Protein AF-A0A9X2MIV0-F1 (afdb_monomer_lite)

Sequence (163 aa):
MSTKLIVLGSFMAIIAFIFQIIPVLFSEAFIFVTVLSGIPIYISARKKPIIGLLTYIVAGILVVLLSVHEGFFFFFTNGIVGLSLGISNFYIEKSIVNGIIGGIILTISLSIMTFVFGINIFGKEFSFQVLVQLIILTIFSLFYCLIYNKFSNFVFNKINEKM

Organism: NCBI:txid1347392

Structure (mmCIF, N/CA/C/O backbone):
data_AF-A0A9X2MIV0-F1
#
_entry.id   AF-A0A9X2MIV0-F1
#
loop_
_atom_site.group_PDB
_atom_site.id
_atom_site.type_symbol
_atom_site.label_atom_id
_atom_site.label_alt_id
_atom_site.label_comp_id
_atom_site.label_asym_id
_atom_site.label_entity_id
_atom_site.label_seq_id
_atom_site.pdbx_PDB_ins_code
_atom_site.Cartn_x
_atom_site.Cartn_y
_atom_site.Cartn_z
_atom_site.occupancy
_atom_site.B_iso_or_equiv
_atom_site.auth_seq_id
_atom_site.auth_comp_id
_atom_site.auth_asym_id
_atom_site.auth_atom_id
_atom_site.pdbx_PDB_model_num
ATOM 1 N N . MET A 1 1 ? -10.830 -14.726 17.205 1.00 68.88 1 MET A N 1
ATOM 2 C CA . MET A 1 1 ? -11.036 -13.739 16.115 1.00 68.88 1 MET A CA 1
ATOM 3 C C . MET A 1 1 ? -12.542 -13.595 15.917 1.00 68.88 1 MET A C 1
ATOM 5 O O . MET A 1 1 ? -13.209 -14.616 15.951 1.00 68.88 1 MET A O 1
ATOM 9 N N . SER A 1 2 ? -13.100 -12.385 15.810 1.00 86.69 2 SER A N 1
ATOM 10 C CA . SER A 1 2 ? -14.561 -12.220 15.667 1.00 86.69 2 SER A CA 1
ATOM 11 C C . SER A 1 2 ? -15.007 -12.520 14.235 1.00 86.69 2 SER A C 1
ATOM 13 O O . SER A 1 2 ? -14.395 -12.007 13.298 1.00 86.69 2 SER A O 1
ATOM 15 N N . THR A 1 3 ? -16.094 -13.278 14.059 1.00 90.56 3 THR A N 1
ATOM 16 C CA . THR A 1 3 ? -16.691 -13.585 12.746 1.00 90.56 3 THR A CA 1
ATOM 17 C C . THR A 1 3 ? -16.962 -12.319 11.935 1.00 90.56 3 THR A C 1
ATOM 19 O O . THR A 1 3 ? -16.698 -12.284 10.738 1.00 90.56 3 THR A O 1
ATOM 22 N N . LYS A 1 4 ? -17.381 -11.228 12.595 1.00 91.44 4 LYS A N 1
ATOM 23 C CA . LYS A 1 4 ? -17.616 -9.928 11.945 1.00 91.44 4 LYS A CA 1
ATOM 24 C C . LYS A 1 4 ? -16.356 -9.363 11.279 1.00 91.44 4 LYS A C 1
ATOM 26 O O . LYS A 1 4 ? -16.441 -8.796 10.197 1.00 91.44 4 LYS A O 1
ATOM 31 N N . LEU A 1 5 ? -15.189 -9.523 11.911 1.00 90.62 5 LEU A N 1
ATOM 32 C CA . LEU A 1 5 ? -13.917 -9.040 11.363 1.00 90.62 5 LEU A CA 1
ATOM 33 C C . LEU A 1 5 ? -13.440 -9.894 10.188 1.00 90.62 5 LEU A C 1
ATOM 35 O O . LEU A 1 5 ? -12.874 -9.348 9.248 1.00 90.62 5 LEU A O 1
ATOM 39 N N . ILE A 1 6 ? -13.688 -11.206 10.232 1.00 92.75 6 ILE A N 1
ATOM 40 C CA . ILE A 1 6 ? -13.370 -12.113 9.122 1.00 92.75 6 ILE A CA 1
ATOM 41 C C . ILE A 1 6 ? -14.224 -11.753 7.905 1.00 92.75 6 ILE A C 1
ATOM 43 O O . ILE A 1 6 ? -13.676 -11.513 6.837 1.00 92.75 6 ILE A O 1
ATOM 47 N N . VAL A 1 7 ? -15.542 -11.619 8.088 1.00 94.75 7 VAL A N 1
ATOM 48 C CA . VAL A 1 7 ? -16.470 -11.227 7.014 1.00 94.75 7 VAL A CA 1
ATOM 49 C C . VAL A 1 7 ? -16.081 -9.874 6.416 1.00 94.75 7 VAL A C 1
ATOM 51 O O . VAL A 1 7 ? -16.020 -9.739 5.196 1.00 94.75 7 VAL A O 1
ATOM 54 N N . LEU A 1 8 ? -15.752 -8.889 7.260 1.00 93.44 8 LEU A N 1
ATOM 55 C CA . LEU A 1 8 ? -15.264 -7.591 6.795 1.00 93.44 8 LEU A CA 1
ATOM 56 C C . LEU A 1 8 ? -13.975 -7.734 5.976 1.00 93.44 8 LEU A C 1
ATOM 58 O O . LEU A 1 8 ? -13.879 -7.165 4.894 1.00 93.44 8 LEU A O 1
ATOM 62 N N . GLY A 1 9 ? -13.000 -8.496 6.477 1.00 95.56 9 GLY A N 1
ATOM 63 C CA . GLY A 1 9 ? -11.730 -8.729 5.795 1.00 95.56 9 GLY A CA 1
ATOM 64 C C . GLY A 1 9 ? -11.910 -9.397 4.432 1.00 95.56 9 GLY A C 1
ATOM 65 O O . GLY A 1 9 ? -11.293 -8.960 3.464 1.00 95.56 9 GLY A O 1
ATOM 66 N N . SER A 1 10 ? -12.784 -10.400 4.330 1.00 96.19 10 SER A N 1
ATOM 67 C CA . SER A 1 10 ? -13.124 -11.061 3.064 1.00 96.19 10 SER A CA 1
ATOM 68 C C . SER A 1 10 ? -13.806 -10.107 2.083 1.00 96.19 10 SER A C 1
ATOM 70 O O . SER A 1 10 ? -13.433 -10.056 0.915 1.00 96.19 10 SER A O 1
ATOM 72 N N . PHE A 1 11 ? -14.764 -9.307 2.556 1.00 97.31 11 PHE A N 1
ATOM 73 C CA . PHE A 1 11 ? -15.445 -8.320 1.720 1.00 97.31 11 PHE A CA 1
ATOM 74 C C . PHE A 1 11 ? -14.471 -7.262 1.181 1.00 97.31 11 PHE A C 1
ATOM 76 O O . PHE A 1 11 ? -14.468 -6.961 -0.011 1.00 97.31 11 PHE A O 1
ATOM 83 N N . MET A 1 12 ? -13.576 -6.758 2.035 1.00 97.94 12 MET A N 1
ATOM 84 C CA . MET A 1 12 ? -12.538 -5.807 1.632 1.00 97.94 12 MET A CA 1
ATOM 85 C C . MET A 1 12 ? -11.534 -6.422 0.649 1.00 97.94 12 MET A C 1
ATOM 87 O O . MET A 1 12 ? -11.070 -5.722 -0.248 1.00 97.94 12 MET A O 1
ATOM 91 N N . ALA A 1 13 ? -11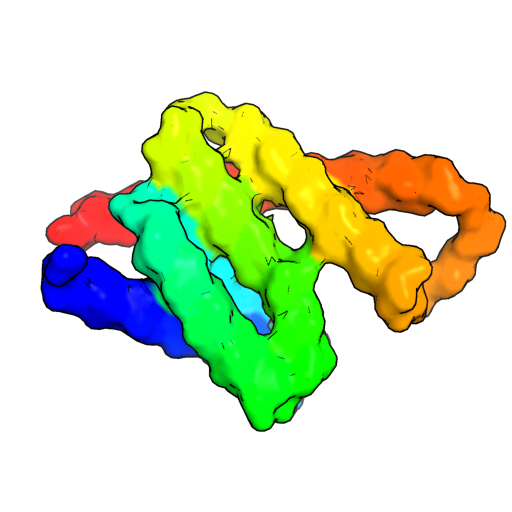.230 -7.719 0.767 1.00 98.38 13 ALA A N 1
ATOM 92 C CA . ALA A 1 13 ? -10.342 -8.408 -0.168 1.00 98.38 13 ALA A CA 1
ATOM 93 C C . ALA A 1 13 ? -10.955 -8.467 -1.573 1.00 98.38 13 ALA A C 1
ATOM 95 O O . ALA A 1 13 ? -10.265 -8.197 -2.551 1.00 98.38 13 ALA A O 1
ATOM 96 N N . ILE A 1 14 ? -12.261 -8.743 -1.665 1.00 98.25 14 ILE A N 1
ATOM 97 C CA . ILE A 1 14 ? -12.997 -8.749 -2.936 1.00 98.25 14 ILE A CA 1
ATOM 98 C C . ILE A 1 14 ? -13.006 -7.351 -3.565 1.00 98.25 14 ILE A C 1
ATOM 100 O O . ILE A 1 14 ? -12.739 -7.222 -4.755 1.00 98.25 14 ILE A O 1
ATOM 104 N N . ILE A 1 15 ? -13.252 -6.294 -2.782 1.00 98.19 15 ILE A N 1
ATOM 105 C CA . ILE A 1 15 ? -13.222 -4.916 -3.303 1.00 98.19 15 ILE A CA 1
ATOM 106 C C . ILE A 1 15 ? -11.819 -4.552 -3.810 1.00 98.19 15 ILE A C 1
ATOM 108 O O . ILE A 1 15 ? -11.692 -3.987 -4.895 1.00 98.19 15 ILE A O 1
ATOM 112 N N . ALA A 1 16 ? -10.767 -4.883 -3.051 1.00 98.44 16 ALA A N 1
ATOM 113 C CA . ALA A 1 16 ? -9.386 -4.633 -3.467 1.00 98.44 16 ALA A CA 1
ATOM 114 C C . ALA A 1 16 ? -9.055 -5.356 -4.780 1.00 98.44 16 ALA A C 1
ATOM 116 O O . ALA A 1 16 ? -8.516 -4.743 -5.698 1.00 98.44 16 ALA A O 1
ATOM 117 N N . PHE A 1 17 ? -9.441 -6.629 -4.880 1.00 98.50 17 PHE A N 1
ATOM 118 C CA . PHE A 1 17 ? -9.294 -7.436 -6.087 1.00 98.50 17 PHE A CA 1
ATOM 119 C C . PHE A 1 17 ? -10.004 -6.809 -7.295 1.00 98.50 17 PHE A C 1
ATOM 121 O O . PHE A 1 17 ? -9.384 -6.655 -8.345 1.00 98.50 17 PHE A O 1
ATOM 128 N N . ILE A 1 18 ? -11.264 -6.380 -7.137 1.00 97.94 18 ILE A N 1
ATOM 129 C CA . ILE A 1 18 ? -12.025 -5.729 -8.214 1.00 97.94 18 ILE A CA 1
ATOM 130 C C . ILE A 1 18 ? -11.300 -4.469 -8.691 1.00 97.94 18 ILE A C 1
ATOM 132 O O . ILE A 1 18 ? -11.087 -4.318 -9.889 1.00 97.94 18 ILE A O 1
ATOM 136 N N . PHE A 1 19 ? -10.881 -3.581 -7.782 1.00 97.94 19 PHE A N 1
ATOM 137 C CA . PHE A 1 19 ? -10.180 -2.359 -8.187 1.00 97.94 19 PHE A CA 1
ATOM 138 C C . PHE A 1 19 ? -8.861 -2.633 -8.902 1.00 97.94 19 PHE A C 1
ATOM 140 O O . PHE A 1 19 ? -8.530 -1.925 -9.851 1.00 97.94 19 PHE A O 1
ATOM 147 N N . GLN A 1 20 ? -8.120 -3.651 -8.466 1.00 98.06 20 GLN A N 1
ATOM 148 C CA . GLN A 1 20 ? -6.839 -3.981 -9.074 1.00 98.06 20 GLN A CA 1
ATOM 149 C C . GLN A 1 20 ? -6.995 -4.612 -10.465 1.00 98.06 20 GLN A C 1
ATOM 151 O O . GLN A 1 20 ? -6.151 -4.379 -11.318 1.00 98.06 20 GLN A O 1
ATOM 156 N N . ILE A 1 21 ? -8.060 -5.380 -10.725 1.00 97.25 21 ILE A N 1
ATOM 157 C CA . ILE A 1 21 ? -8.214 -6.102 -11.998 1.00 97.25 21 ILE A CA 1
ATOM 158 C C . ILE A 1 21 ? -8.947 -5.307 -13.091 1.00 97.25 21 ILE A C 1
ATOM 160 O O . ILE A 1 21 ? -9.010 -5.742 -14.239 1.00 97.25 21 ILE A O 1
ATOM 164 N N . ILE A 1 22 ? -9.487 -4.128 -12.772 1.00 96.06 22 ILE A N 1
ATOM 165 C CA . ILE A 1 22 ? -10.178 -3.263 -13.744 1.00 96.06 22 ILE A CA 1
ATOM 166 C C . ILE A 1 22 ? -9.373 -3.020 -15.038 1.00 96.06 22 ILE A C 1
ATOM 168 O O . ILE A 1 22 ? -9.979 -3.126 -16.108 1.00 96.06 22 ILE A O 1
ATOM 172 N N . PRO A 1 23 ? -8.052 -2.750 -15.009 1.00 94.31 23 PRO A N 1
ATOM 173 C CA . PRO A 1 23 ? -7.295 -2.534 -16.241 1.00 94.31 23 PRO A CA 1
ATOM 174 C C . PRO A 1 23 ? -7.287 -3.756 -17.162 1.00 94.31 23 PRO A C 1
ATOM 176 O O . PRO A 1 23 ? -7.405 -3.613 -18.375 1.00 94.31 23 PRO A O 1
ATOM 179 N N . VAL A 1 24 ? -7.246 -4.956 -16.576 1.00 93.94 24 VAL A N 1
ATOM 180 C CA . VAL A 1 24 ? -7.260 -6.233 -17.305 1.00 93.94 24 VAL A CA 1
ATOM 181 C C . VAL A 1 24 ? -8.631 -6.506 -17.923 1.00 93.94 24 VAL A C 1
ATOM 183 O O . VAL A 1 24 ? -8.711 -7.033 -19.029 1.00 93.94 24 VAL A O 1
ATOM 186 N N . LEU A 1 25 ? -9.715 -6.158 -17.224 1.00 92.75 25 LEU A N 1
ATOM 187 C CA . LEU A 1 25 ? -11.080 -6.421 -17.694 1.00 92.75 25 LEU A CA 1
ATOM 188 C C . LEU A 1 25 ? -11.569 -5.421 -18.746 1.00 92.75 25 LEU A C 1
ATOM 190 O O . LEU A 1 25 ? -12.374 -5.789 -19.599 1.00 92.75 25 LEU A O 1
ATOM 194 N N . PHE A 1 26 ? -11.130 -4.164 -18.666 1.00 92.38 26 PHE A N 1
ATOM 195 C CA . PHE A 1 26 ? -11.631 -3.092 -19.526 1.00 92.38 26 PHE A CA 1
ATOM 196 C C . PHE A 1 26 ? -10.554 -2.554 -20.467 1.00 92.38 26 PHE A C 1
ATOM 198 O O . PHE A 1 26 ? -10.704 -2.638 -21.684 1.00 92.38 26 PHE A O 1
ATOM 205 N N . SER A 1 27 ? -9.503 -1.942 -19.916 1.00 90.75 27 SER A N 1
ATOM 206 C CA . SER A 1 27 ? -8.384 -1.364 -20.668 1.00 90.75 27 SER A CA 1
ATOM 207 C C . SER A 1 27 ? -7.327 -0.808 -19.713 1.00 90.75 27 SER A C 1
ATOM 209 O O . SER A 1 27 ? -7.670 -0.248 -18.669 1.00 90.75 27 SER A O 1
ATOM 211 N N . GLU A 1 28 ? -6.064 -0.809 -20.144 1.00 87.81 28 GLU A N 1
ATOM 212 C CA . GLU A 1 28 ? -4.952 -0.084 -19.507 1.00 87.81 28 GLU A CA 1
ATOM 213 C C . GLU A 1 28 ? -5.234 1.412 -19.292 1.00 87.81 28 GLU A C 1
ATOM 215 O O . GLU A 1 28 ? -4.667 2.041 -18.398 1.00 87.81 28 GLU A O 1
ATOM 220 N N . ALA A 1 29 ? -6.177 1.994 -20.045 1.00 88.69 29 ALA A N 1
ATOM 221 C CA . ALA A 1 29 ? -6.657 3.352 -19.799 1.00 88.69 29 ALA A CA 1
ATOM 222 C C . ALA A 1 29 ? -7.160 3.557 -18.356 1.00 88.69 29 ALA A C 1
ATOM 224 O O . ALA A 1 29 ? -7.132 4.681 -17.867 1.00 88.69 29 ALA A O 1
ATOM 225 N N . PHE A 1 30 ? -7.578 2.493 -17.660 1.00 90.38 30 PHE A N 1
ATOM 226 C CA . PHE A 1 30 ? -8.075 2.531 -16.284 1.00 90.38 30 PHE A CA 1
ATOM 227 C C . PHE A 1 30 ? -7.019 2.183 -15.221 1.00 90.38 30 PHE A C 1
ATOM 229 O O . PHE A 1 30 ? -7.379 1.944 -14.067 1.00 90.38 30 PHE A O 1
ATOM 236 N N . ILE A 1 31 ? -5.721 2.189 -15.551 1.00 90.62 31 ILE A N 1
ATOM 237 C CA . ILE A 1 31 ? -4.646 1.824 -14.607 1.00 90.62 31 ILE A CA 1
ATOM 238 C C . ILE A 1 31 ? -4.660 2.647 -13.312 1.00 90.62 31 ILE A C 1
ATOM 240 O O . ILE A 1 31 ? -4.366 2.130 -12.235 1.00 90.62 31 ILE A O 1
ATOM 244 N N . PHE A 1 32 ? -5.097 3.908 -13.370 1.00 91.50 32 PHE A N 1
ATOM 245 C CA . PHE A 1 32 ? -5.220 4.775 -12.194 1.00 91.50 32 PHE A CA 1
ATOM 246 C C . PHE A 1 32 ? -6.239 4.265 -11.162 1.00 91.50 32 PHE A C 1
ATOM 248 O O . PHE A 1 32 ? -6.153 4.623 -9.988 1.00 91.50 32 PHE A O 1
ATOM 255 N N . VAL A 1 33 ? -7.192 3.417 -11.563 1.00 94.62 33 VAL A N 1
ATOM 256 C CA . VAL A 1 33 ? -8.188 2.832 -10.654 1.00 94.62 33 VAL A CA 1
ATOM 257 C C . VAL A 1 33 ? -7.544 1.828 -9.697 1.00 94.62 33 VAL A C 1
ATOM 259 O O . VAL A 1 33 ? -8.000 1.688 -8.561 1.00 94.62 33 VAL A O 1
ATOM 262 N N . THR A 1 34 ? -6.435 1.199 -10.096 1.00 95.94 34 THR A N 1
ATOM 263 C CA . THR A 1 34 ? -5.710 0.232 -9.256 1.00 95.94 34 THR A CA 1
ATOM 264 C C . THR A 1 34 ? -5.217 0.845 -7.949 1.00 95.94 34 THR A C 1
ATOM 266 O O . THR A 1 34 ? -5.173 0.155 -6.932 1.00 95.94 34 THR A O 1
ATOM 269 N N . VAL A 1 35 ? -4.953 2.155 -7.929 1.00 96.31 35 VAL A N 1
ATOM 270 C CA . VAL A 1 35 ? -4.579 2.911 -6.725 1.00 96.31 35 VAL A CA 1
ATOM 271 C C . VAL A 1 35 ? -5.639 2.773 -5.625 1.00 96.31 35 VAL A C 1
ATOM 273 O O . VAL A 1 35 ? -5.305 2.707 -4.444 1.00 96.31 35 VAL A O 1
ATOM 276 N N . LEU A 1 36 ? -6.920 2.649 -5.989 1.00 97.44 36 LEU A N 1
ATOM 277 C CA . LEU A 1 36 ? -8.015 2.474 -5.029 1.00 97.44 36 LEU A CA 1
ATOM 278 C C . LEU A 1 36 ? -7.998 1.104 -4.338 1.00 97.44 36 LEU A C 1
ATOM 280 O O . LEU A 1 36 ? -8.578 0.967 -3.258 1.00 97.44 36 LEU A O 1
ATOM 284 N N . SER A 1 37 ? -7.311 0.101 -4.898 1.00 97.88 37 SER A N 1
ATOM 285 C CA . SER A 1 37 ? -7.208 -1.239 -4.303 1.00 97.88 37 SER A CA 1
ATOM 286 C C . SER A 1 37 ? -6.487 -1.243 -2.952 1.00 97.88 37 SER A C 1
ATOM 288 O O . SER A 1 37 ? -6.747 -2.111 -2.118 1.00 97.88 37 SER A O 1
ATOM 290 N N . GLY A 1 38 ? -5.638 -0.245 -2.680 1.00 98.06 38 GLY A N 1
ATOM 291 C CA . GLY A 1 38 ? -4.973 -0.100 -1.388 1.00 98.06 38 GLY A CA 1
ATOM 292 C C . GLY A 1 38 ? -5.916 0.347 -0.263 1.00 98.06 38 GLY A C 1
ATOM 293 O O . GLY A 1 38 ? -5.625 0.100 0.907 1.00 98.06 38 GLY A O 1
ATOM 294 N N . ILE A 1 39 ? -7.051 0.989 -0.572 1.00 98.06 39 ILE A N 1
ATOM 295 C CA . ILE A 1 39 ? -7.971 1.545 0.439 1.00 98.06 39 ILE A CA 1
ATOM 296 C C . ILE A 1 39 ? -8.680 0.437 1.240 1.00 98.06 39 ILE A C 1
ATOM 298 O O . ILE A 1 39 ? -8.647 0.497 2.472 1.00 98.06 39 ILE A O 1
ATOM 302 N N . PRO A 1 40 ? -9.281 -0.602 0.623 1.00 97.94 40 PRO A N 1
ATOM 303 C CA . PRO A 1 40 ? -9.856 -1.719 1.378 1.00 97.94 40 PRO A CA 1
ATOM 304 C C . PRO A 1 40 ? -8.830 -2.442 2.266 1.00 97.94 40 PRO A C 1
ATOM 306 O O . PRO A 1 40 ? -9.149 -2.838 3.394 1.00 97.94 40 PRO A O 1
ATOM 309 N N . ILE A 1 41 ? -7.582 -2.566 1.793 1.00 98.50 41 ILE A N 1
ATOM 310 C CA . ILE A 1 41 ? -6.479 -3.143 2.576 1.00 98.50 4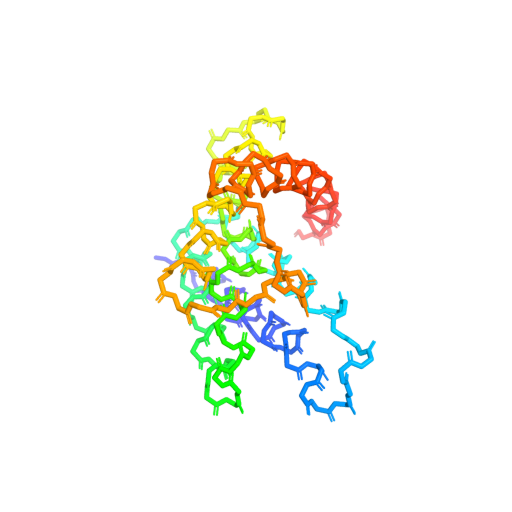1 ILE A CA 1
ATOM 311 C C . ILE A 1 41 ? -6.163 -2.255 3.780 1.00 98.50 41 ILE A C 1
ATOM 313 O O . ILE A 1 41 ? -6.114 -2.746 4.910 1.00 98.50 41 ILE A O 1
ATOM 317 N N . TYR A 1 42 ? -6.034 -0.945 3.557 1.00 98.44 42 TYR A N 1
ATOM 318 C CA . TYR A 1 42 ? -5.817 0.051 4.603 1.00 98.44 42 TYR A CA 1
ATOM 319 C C . TYR A 1 42 ? -6.899 -0.003 5.684 1.00 98.44 42 TYR A C 1
ATOM 321 O O . TYR A 1 42 ? -6.577 -0.067 6.870 1.00 98.44 42 TYR A O 1
ATOM 329 N N . ILE A 1 43 ? -8.179 -0.027 5.292 1.00 97.38 43 ILE A N 1
ATOM 330 C CA . ILE A 1 43 ? -9.311 -0.079 6.229 1.00 97.38 43 ILE A CA 1
ATOM 331 C C . ILE A 1 43 ? -9.220 -1.334 7.102 1.00 97.38 43 ILE A C 1
ATOM 333 O O . ILE A 1 43 ? -9.343 -1.255 8.326 1.00 97.38 43 ILE A O 1
ATOM 337 N N . SER A 1 44 ? -8.973 -2.487 6.481 1.00 97.38 44 SER A N 1
ATOM 338 C CA . SER A 1 44 ? -8.880 -3.775 7.175 1.00 97.38 44 SER A CA 1
ATOM 339 C C . SER A 1 44 ? -7.702 -3.809 8.149 1.00 97.38 44 SER A C 1
ATOM 341 O O . SER A 1 44 ? -7.867 -4.167 9.318 1.00 97.38 44 SER A O 1
ATOM 343 N N . ALA A 1 45 ? -6.529 -3.362 7.695 1.00 97.75 45 ALA A N 1
ATOM 344 C CA . ALA A 1 45 ? -5.308 -3.288 8.490 1.00 97.75 45 ALA A CA 1
ATOM 345 C C . ALA A 1 45 ? -5.435 -2.322 9.669 1.00 97.75 45 ALA A C 1
ATOM 347 O O . ALA A 1 45 ? -5.023 -2.657 10.781 1.00 97.75 45 ALA A O 1
ATOM 348 N N . ARG A 1 46 ? -6.079 -1.171 9.454 1.00 96.25 46 ARG A N 1
ATOM 349 C CA . ARG A 1 46 ? -6.307 -0.174 10.500 1.00 96.25 46 ARG A CA 1
ATOM 350 C C . ARG A 1 46 ? -7.346 -0.605 11.530 1.00 96.25 46 ARG A C 1
ATOM 352 O O . ARG A 1 46 ? -7.272 -0.158 12.666 1.00 96.25 46 ARG A O 1
ATOM 359 N N . LYS A 1 47 ? -8.307 -1.473 11.190 1.00 94.62 47 LYS A N 1
ATOM 360 C CA . LYS A 1 47 ? -9.199 -2.065 12.208 1.00 94.62 47 LYS A CA 1
ATOM 361 C C . LYS A 1 47 ? -8.495 -3.155 13.011 1.00 94.62 47 LYS A C 1
ATOM 363 O O . LYS A 1 47 ? -8.650 -3.228 14.230 1.00 94.62 47 LYS A O 1
ATOM 368 N N . LYS A 1 48 ? -7.747 -4.031 12.337 1.00 96.06 48 LYS A N 1
ATOM 369 C CA . LYS A 1 48 ? -6.930 -5.054 12.990 1.00 96.06 48 LYS A CA 1
ATOM 370 C C . LYS A 1 48 ? -5.790 -5.490 12.055 1.00 96.06 48 LYS A C 1
ATOM 372 O O . LYS A 1 48 ? -6.081 -6.105 11.029 1.00 96.06 48 LYS A O 1
ATOM 377 N N . PRO A 1 49 ? -4.510 -5.313 12.436 1.00 96.75 49 PRO A N 1
ATOM 378 C CA . PRO A 1 49 ? -3.368 -5.618 11.568 1.00 96.75 49 PRO A CA 1
ATOM 379 C C . PRO A 1 49 ? -3.375 -7.030 10.975 1.00 96.75 49 PRO A C 1
ATOM 381 O O . PRO A 1 49 ? -3.170 -7.194 9.777 1.00 96.75 49 PRO A O 1
ATOM 384 N N . ILE A 1 50 ? -3.694 -8.048 11.785 1.00 96.81 50 ILE A N 1
ATOM 385 C CA . ILE A 1 50 ? -3.748 -9.438 11.307 1.00 96.81 50 ILE A CA 1
ATOM 386 C C . ILE A 1 50 ? -4.848 -9.660 10.257 1.00 96.81 50 ILE A C 1
ATOM 388 O O . ILE A 1 50 ? -4.651 -10.431 9.327 1.00 96.81 50 ILE A O 1
ATOM 392 N N . ILE A 1 51 ? -5.987 -8.963 10.366 1.00 97.00 51 ILE A N 1
ATOM 393 C CA . ILE A 1 51 ? -7.051 -9.035 9.354 1.00 97.00 51 ILE A CA 1
ATOM 394 C C . ILE A 1 51 ? -6.576 -8.354 8.076 1.00 97.00 51 ILE A C 1
ATOM 396 O O . ILE A 1 51 ? -6.708 -8.938 7.013 1.00 97.00 51 ILE A O 1
ATOM 400 N N . GLY A 1 52 ? -5.965 -7.171 8.177 1.00 97.62 52 GLY A N 1
ATOM 401 C CA . GLY A 1 52 ? -5.402 -6.483 7.015 1.00 97.62 52 GLY A CA 1
ATOM 402 C C . GLY A 1 52 ? -4.358 -7.298 6.262 1.00 97.62 52 GLY A C 1
ATOM 403 O O . GLY A 1 52 ? -4.400 -7.337 5.037 1.00 97.62 52 GLY A O 1
ATOM 404 N N . LEU A 1 53 ? -3.470 -7.992 6.981 1.00 98.31 53 LEU A N 1
ATOM 405 C CA . LEU A 1 53 ? -2.484 -8.886 6.371 1.00 98.31 53 LEU A CA 1
ATOM 406 C C . LEU A 1 53 ? -3.162 -10.028 5.601 1.00 98.31 53 LEU A C 1
ATOM 408 O O . LEU A 1 53 ? -2.789 -10.306 4.465 1.00 98.31 53 LEU A O 1
ATOM 412 N N . LEU A 1 54 ? -4.181 -10.662 6.188 1.00 98.00 54 LEU A N 1
ATOM 413 C CA . LEU A 1 54 ? -4.939 -11.717 5.512 1.00 98.00 54 LEU A CA 1
ATOM 414 C C . LEU A 1 54 ? -5.717 -11.181 4.304 1.00 98.00 54 LEU A C 1
ATOM 416 O O . LEU A 1 54 ? -5.689 -11.804 3.248 1.00 98.00 54 LEU A O 1
ATOM 420 N N . THR A 1 55 ? -6.363 -10.018 4.427 1.00 98.31 55 THR A N 1
ATOM 421 C CA . THR A 1 55 ? -7.048 -9.335 3.320 1.00 98.31 55 THR A CA 1
ATOM 422 C C . THR A 1 55 ? -6.082 -9.062 2.170 1.00 98.31 55 THR A C 1
ATOM 424 O O . THR A 1 55 ? -6.412 -9.340 1.022 1.00 98.31 55 THR A O 1
ATOM 427 N N . TYR A 1 56 ? -4.884 -8.562 2.477 1.00 98.56 56 TYR A N 1
ATOM 428 C CA . TYR A 1 56 ? -3.829 -8.304 1.502 1.00 98.56 56 TYR A CA 1
ATOM 429 C C . TYR A 1 56 ? -3.384 -9.580 0.780 1.00 98.56 56 TYR A C 1
ATOM 431 O O . TYR A 1 56 ? -3.366 -9.607 -0.447 1.00 98.56 56 TYR A O 1
ATOM 439 N N . ILE A 1 57 ? -3.092 -10.653 1.521 1.00 98.50 57 ILE A N 1
ATOM 440 C CA . ILE A 1 57 ? -2.664 -11.928 0.929 1.00 98.50 57 ILE A CA 1
ATOM 441 C C . ILE A 1 57 ? -3.768 -12.514 0.044 1.00 98.50 57 ILE A C 1
ATOM 443 O O . ILE A 1 57 ? -3.502 -12.885 -1.095 1.00 98.50 57 ILE A O 1
ATOM 447 N N . VAL A 1 58 ? -5.009 -12.572 0.536 1.00 98.31 58 VAL A N 1
ATOM 448 C CA . VAL A 1 58 ? -6.129 -13.154 -0.218 1.00 98.31 58 VAL A CA 1
ATOM 449 C C . VAL A 1 58 ? -6.422 -12.340 -1.475 1.00 98.31 58 VAL A C 1
ATOM 451 O O . VAL A 1 58 ? -6.528 -12.925 -2.549 1.00 98.31 58 VAL A O 1
ATOM 454 N N . ALA A 1 59 ? -6.508 -11.009 -1.373 1.00 98.56 59 ALA A N 1
ATOM 455 C CA . ALA A 1 59 ? -6.712 -10.154 -2.539 1.00 98.56 59 ALA A CA 1
ATOM 456 C C . ALA A 1 59 ? -5.587 -10.344 -3.563 1.00 98.56 59 ALA A C 1
ATOM 458 O O . ALA A 1 59 ? -5.865 -10.570 -4.735 1.00 98.56 59 ALA A O 1
ATOM 459 N N . GLY A 1 60 ? -4.327 -10.339 -3.121 1.00 98.25 60 GLY A N 1
ATOM 460 C CA . GLY A 1 60 ? -3.182 -10.517 -4.009 1.00 98.25 60 GLY A CA 1
ATOM 461 C C . GLY A 1 60 ? -3.166 -11.879 -4.705 1.00 98.25 60 GLY A C 1
ATOM 462 O O . GLY A 1 60 ? -2.914 -11.937 -5.905 1.00 98.25 60 GLY A O 1
ATOM 463 N N . ILE A 1 61 ? -3.514 -12.965 -4.003 1.00 98.31 61 ILE A N 1
ATOM 464 C CA . ILE A 1 61 ? -3.660 -14.295 -4.620 1.00 98.31 61 ILE A CA 1
ATOM 465 C C . ILE A 1 61 ? -4.754 -14.270 -5.692 1.00 98.31 61 ILE A C 1
ATOM 467 O O . ILE A 1 61 ? -4.522 -14.748 -6.799 1.00 98.31 61 ILE A O 1
ATOM 471 N N . LEU A 1 62 ? -5.920 -13.685 -5.398 1.00 98.19 62 LEU A N 1
ATOM 472 C CA . LEU A 1 62 ? -7.005 -13.569 -6.377 1.00 98.19 62 LEU A CA 1
ATOM 473 C C . LEU A 1 62 ? -6.570 -12.777 -7.617 1.00 98.19 62 LEU A C 1
ATOM 475 O O . LEU A 1 62 ? -6.875 -13.188 -8.734 1.00 98.19 62 LEU A O 1
ATOM 479 N N . VAL A 1 63 ? -5.828 -11.679 -7.432 1.00 98.31 63 VAL A N 1
ATOM 480 C CA . VAL A 1 63 ? -5.296 -10.886 -8.549 1.00 98.31 63 VAL A CA 1
ATOM 481 C C . VAL A 1 63 ? -4.311 -11.718 -9.374 1.00 98.31 63 VAL A C 1
ATOM 483 O O . VAL A 1 63 ? -4.478 -11.787 -10.587 1.00 98.31 63 VAL A O 1
ATOM 486 N N . VAL A 1 64 ? -3.347 -12.402 -8.743 1.00 97.81 64 VAL A N 1
ATOM 487 C CA . VAL A 1 64 ? -2.353 -13.248 -9.439 1.00 97.81 64 VAL A CA 1
ATOM 488 C C . VAL A 1 64 ? -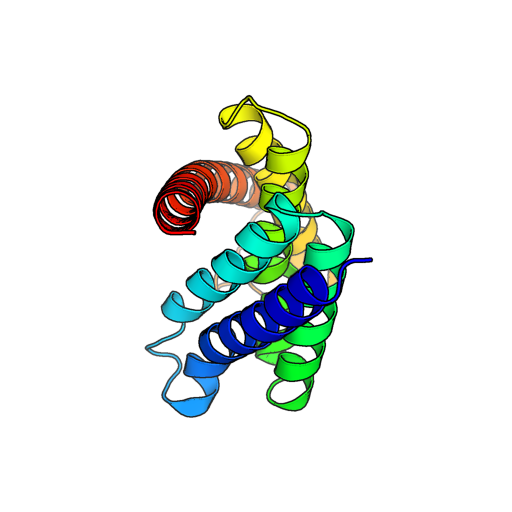3.014 -14.344 -10.274 1.00 97.81 64 VAL A C 1
ATOM 490 O O . VAL A 1 64 ? -2.539 -14.632 -11.371 1.00 97.81 64 VAL A O 1
ATOM 493 N N . LEU A 1 65 ? -4.107 -14.940 -9.784 1.00 97.12 65 LEU A N 1
ATOM 494 C CA . LEU A 1 65 ? -4.842 -15.974 -10.519 1.00 97.12 65 LEU A CA 1
ATOM 495 C C . LEU A 1 65 ? -5.444 -15.463 -11.837 1.00 97.12 65 LEU A C 1
ATOM 497 O O . LEU A 1 65 ? -5.610 -16.257 -12.759 1.00 97.12 65 LEU A O 1
ATOM 501 N N . LEU A 1 66 ? -5.766 -14.169 -11.936 1.00 96.12 66 LEU A N 1
ATOM 502 C CA . LEU A 1 66 ? -6.271 -13.563 -13.173 1.00 96.12 66 LEU A CA 1
ATOM 503 C C . LEU A 1 66 ? -5.178 -12.893 -14.006 1.00 96.12 66 LEU A C 1
ATOM 505 O O . LEU A 1 66 ? -5.192 -12.987 -15.230 1.00 96.12 66 LEU A O 1
ATOM 509 N N . SER A 1 67 ? -4.246 -12.199 -13.361 1.00 95.69 67 SER A N 1
ATOM 510 C CA . SER A 1 67 ? -3.127 -11.532 -14.014 1.00 95.69 67 SER A CA 1
ATOM 511 C C . SER A 1 67 ? -1.933 -11.491 -13.075 1.00 95.69 67 SER A C 1
ATOM 513 O O . SER A 1 67 ? -1.920 -10.784 -12.065 1.00 95.69 67 SER A O 1
ATOM 515 N N . VAL A 1 68 ? -0.886 -12.229 -13.445 1.00 95.00 68 VAL A N 1
ATOM 516 C CA . VAL A 1 68 ? 0.390 -12.221 -12.723 1.00 95.00 68 VAL A CA 1
ATOM 517 C C . VAL A 1 68 ? 0.972 -10.806 -12.693 1.00 95.00 68 VAL A C 1
ATOM 519 O O . VAL A 1 68 ? 1.442 -10.374 -11.645 1.00 95.00 68 VAL A O 1
ATOM 522 N N . HIS A 1 69 ? 0.874 -10.067 -13.805 1.00 92.75 69 HIS A N 1
ATOM 523 C CA . HIS A 1 69 ? 1.334 -8.681 -13.914 1.00 92.75 69 HIS A CA 1
ATOM 524 C C . HIS A 1 69 ? 0.689 -7.786 -12.848 1.00 92.75 69 HIS A C 1
ATOM 526 O O . HIS A 1 69 ? 1.391 -7.206 -12.020 1.00 92.75 69 HIS A O 1
ATOM 532 N N . GLU A 1 70 ? -0.644 -7.752 -12.794 1.00 95.12 70 GLU A N 1
ATOM 533 C CA . GLU A 1 70 ? -1.358 -6.954 -11.791 1.00 95.12 70 GLU A CA 1
ATOM 534 C C . GLU A 1 70 ? -1.107 -7.448 -10.368 1.00 95.12 70 GLU A C 1
ATOM 536 O O . GLU A 1 70 ? -1.084 -6.655 -9.428 1.00 95.12 70 GLU A O 1
ATOM 541 N N . GLY A 1 71 ? -0.871 -8.748 -10.196 1.00 96.62 71 GLY A N 1
ATOM 542 C CA . GLY A 1 71 ? -0.499 -9.328 -8.913 1.00 96.62 71 GLY A CA 1
ATOM 543 C C . GLY A 1 71 ? 0.826 -8.770 -8.394 1.00 96.62 71 GLY A C 1
ATOM 544 O O . GLY A 1 71 ? 0.906 -8.369 -7.232 1.00 96.62 71 GLY A O 1
ATOM 545 N N . PHE A 1 72 ? 1.846 -8.671 -9.255 1.00 94.62 72 PHE A N 1
ATOM 546 C CA . PHE A 1 72 ? 3.117 -8.026 -8.911 1.00 94.62 72 PHE A CA 1
ATOM 547 C C . PHE A 1 72 ? 2.906 -6.564 -8.513 1.00 94.62 72 PHE A C 1
ATOM 549 O O . PHE A 1 72 ? 3.344 -6.153 -7.437 1.00 94.62 72 PHE A O 1
ATOM 556 N N . PHE A 1 73 ? 2.186 -5.788 -9.325 1.00 95.00 73 PHE A N 1
ATOM 557 C CA . PHE A 1 73 ? 1.903 -4.394 -8.983 1.00 95.00 73 PHE A CA 1
ATOM 558 C C . PHE A 1 73 ? 1.135 -4.279 -7.664 1.00 95.00 73 PHE A C 1
ATOM 560 O O . PHE A 1 73 ? 1.482 -3.448 -6.827 1.00 95.00 73 PHE A O 1
ATOM 567 N N . PHE A 1 74 ? 0.166 -5.147 -7.396 1.00 97.88 74 PHE A N 1
ATOM 568 C CA . PHE A 1 74 ? -0.552 -5.148 -6.127 1.00 97.88 74 PHE A CA 1
ATOM 569 C C . PHE A 1 74 ? 0.358 -5.439 -4.924 1.00 97.88 74 PHE A C 1
ATOM 571 O O . PHE A 1 74 ? 0.338 -4.685 -3.946 1.00 97.88 74 PHE A O 1
ATOM 578 N N . PHE A 1 75 ? 1.174 -6.496 -4.990 1.00 97.94 75 PHE A N 1
ATOM 579 C CA . PHE A 1 75 ? 2.053 -6.900 -3.887 1.00 97.94 75 PHE A CA 1
ATOM 580 C C . PHE A 1 75 ? 3.196 -5.910 -3.625 1.00 97.94 75 PHE A C 1
ATOM 582 O O . PHE A 1 75 ? 3.673 -5.807 -2.499 1.00 97.94 75 PHE A O 1
ATOM 589 N N . PHE A 1 76 ? 3.646 -5.162 -4.629 1.00 96.56 76 PHE A N 1
ATOM 590 C CA . PHE A 1 76 ? 4.791 -4.260 -4.470 1.00 96.56 76 PHE A CA 1
ATOM 591 C C . PHE A 1 76 ? 4.425 -2.772 -4.490 1.00 96.56 76 PHE A C 1
ATOM 593 O O . PHE A 1 76 ? 5.263 -1.938 -4.150 1.00 96.56 76 PHE A O 1
ATOM 600 N N . THR A 1 77 ? 3.182 -2.411 -4.825 1.00 95.62 77 THR A N 1
ATOM 601 C CA . THR A 1 77 ? 2.739 -1.008 -4.867 1.00 95.62 77 THR A CA 1
ATOM 602 C C . THR A 1 77 ? 1.443 -0.790 -4.079 1.00 95.62 77 THR A C 1
ATOM 604 O O . THR A 1 77 ? 1.491 -0.506 -2.882 1.00 95.62 77 THR A O 1
ATOM 607 N N . ASN A 1 78 ? 0.274 -0.942 -4.698 1.00 96.69 78 ASN A N 1
ATOM 608 C CA . ASN A 1 78 ? -1.007 -0.513 -4.133 1.00 96.69 78 ASN A CA 1
ATOM 609 C C . ASN A 1 78 ? -1.371 -1.252 -2.835 1.00 96.69 78 ASN A C 1
ATOM 611 O O . ASN A 1 78 ? -1.716 -0.626 -1.827 1.00 96.69 78 ASN A O 1
ATOM 615 N N . GLY A 1 79 ? -1.256 -2.581 -2.835 1.00 97.94 79 GLY A N 1
ATOM 616 C CA . GLY A 1 79 ? -1.609 -3.419 -1.695 1.00 97.94 79 GLY A CA 1
ATOM 617 C C . GLY A 1 79 ? -0.665 -3.216 -0.508 1.00 97.94 79 GLY A C 1
ATOM 618 O O . GLY A 1 79 ? -1.136 -3.013 0.614 1.00 97.94 79 GLY A O 1
ATOM 619 N N . ILE A 1 80 ? 0.655 -3.201 -0.741 1.00 98.31 80 ILE A N 1
ATOM 620 C CA . ILE A 1 80 ? 1.648 -3.021 0.333 1.00 98.31 80 ILE A CA 1
ATOM 621 C C . ILE A 1 80 ? 1.612 -1.609 0.928 1.00 98.31 80 ILE A C 1
ATOM 623 O O . ILE A 1 80 ? 1.783 -1.445 2.139 1.00 98.31 80 ILE A O 1
ATOM 627 N N . VAL A 1 81 ? 1.313 -0.584 0.121 1.00 98.31 81 VAL A N 1
ATOM 628 C CA . VAL A 1 81 ? 1.066 0.783 0.611 1.00 98.31 81 VAL A CA 1
ATOM 629 C C . VAL A 1 81 ? -0.167 0.806 1.506 1.00 98.31 81 VAL A C 1
ATOM 631 O O . VAL A 1 81 ? -0.101 1.312 2.626 1.00 98.31 81 VAL A O 1
ATOM 634 N N . GLY A 1 82 ? -1.275 0.207 1.059 1.00 98.25 82 GLY A N 1
ATOM 635 C CA . GLY A 1 82 ? -2.485 0.085 1.871 1.00 98.25 82 GLY A CA 1
ATOM 636 C C . GLY A 1 82 ? -2.217 -0.608 3.209 1.00 98.25 82 GLY A C 1
ATOM 637 O O . GLY A 1 82 ? -2.585 -0.093 4.267 1.00 98.25 82 GLY A O 1
ATOM 638 N N . LEU A 1 83 ? -1.509 -1.740 3.174 1.00 98.69 83 LEU A N 1
ATOM 639 C CA . LEU A 1 83 ? -1.167 -2.527 4.357 1.00 98.69 83 LEU A CA 1
ATOM 640 C C . LEU A 1 83 ? -0.264 -1.751 5.324 1.00 98.69 83 LEU A C 1
ATOM 642 O O . LEU A 1 83 ? -0.591 -1.622 6.503 1.00 98.69 83 LEU A O 1
ATOM 646 N N . SER A 1 84 ? 0.852 -1.213 4.835 1.00 98.38 84 SER A N 1
ATOM 647 C CA . SER A 1 84 ? 1.837 -0.499 5.657 1.00 98.38 84 SER A CA 1
ATOM 648 C C . SER A 1 84 ? 1.260 0.754 6.314 1.00 98.38 84 SER A C 1
ATOM 650 O O . SER A 1 84 ? 1.456 0.983 7.513 1.00 98.38 84 SER A O 1
ATOM 652 N N . LEU A 1 85 ? 0.489 1.544 5.565 1.00 98.19 85 LEU A N 1
ATOM 653 C CA . LEU A 1 85 ? -0.200 2.711 6.102 1.00 98.19 85 LEU A CA 1
ATOM 654 C C . LEU A 1 85 ? -1.288 2.303 7.098 1.00 98.19 85 LEU A C 1
ATOM 656 O O . LEU A 1 85 ? -1.416 2.929 8.146 1.00 98.19 85 LEU A O 1
ATOM 660 N N . GLY A 1 86 ? -2.053 1.247 6.824 1.00 97.81 86 GLY A N 1
ATOM 661 C CA . GLY A 1 86 ? -3.104 0.794 7.735 1.00 97.81 86 GLY A CA 1
ATOM 662 C C . GLY A 1 86 ? -2.543 0.287 9.066 1.00 97.81 86 GLY A C 1
ATOM 663 O O . GLY A 1 86 ? -3.031 0.681 10.125 1.00 97.81 86 GLY A O 1
ATOM 664 N N . ILE A 1 87 ? -1.473 -0.516 9.023 1.00 98.25 87 ILE A N 1
ATOM 665 C CA . ILE A 1 87 ? -0.777 -1.016 10.218 1.00 98.25 87 ILE A CA 1
ATOM 666 C C . ILE A 1 87 ? -0.146 0.137 11.004 1.00 98.25 87 ILE A C 1
ATOM 668 O O . ILE A 1 87 ? -0.326 0.217 12.216 1.00 98.25 87 ILE A O 1
ATOM 672 N N . SER A 1 88 ? 0.568 1.051 10.343 1.00 97.56 88 SER A N 1
ATOM 673 C CA . SER A 1 88 ? 1.187 2.187 11.040 1.00 97.56 88 SER A CA 1
ATOM 674 C C . SER A 1 88 ? 0.141 3.082 11.708 1.00 97.56 88 SER A C 1
ATOM 676 O O . SER A 1 88 ? 0.292 3.393 12.883 1.00 97.56 88 SER A O 1
ATOM 678 N N . ASN A 1 89 ? -0.980 3.387 11.042 1.00 97.19 89 ASN A N 1
ATOM 679 C CA . ASN A 1 89 ? -2.081 4.147 11.656 1.00 97.19 89 ASN A CA 1
ATOM 680 C C . ASN A 1 89 ? -2.818 3.391 12.775 1.00 97.19 89 ASN A C 1
ATOM 682 O O . ASN A 1 89 ? -3.542 4.029 13.536 1.00 97.19 89 ASN A O 1
ATOM 686 N N . PHE A 1 90 ? -2.684 2.065 12.877 1.00 96.50 90 PHE A N 1
ATOM 687 C CA . PHE A 1 90 ? -3.209 1.314 14.021 1.00 96.50 90 PHE A CA 1
ATOM 688 C C . PHE A 1 90 ? -2.361 1.539 15.282 1.00 96.50 90 PHE A C 1
ATOM 690 O O . PHE A 1 90 ? -2.907 1.595 16.379 1.00 96.50 90 PHE A O 1
ATOM 697 N N . TYR A 1 91 ? -1.038 1.670 15.136 1.00 96.00 91 TYR A N 1
ATOM 698 C CA . TYR A 1 91 ? -0.109 1.799 16.265 1.00 96.00 91 TYR A CA 1
ATOM 699 C C . TYR A 1 91 ? 0.324 3.241 16.567 1.00 96.00 91 TYR A C 1
ATOM 701 O O . TYR A 1 91 ? 0.75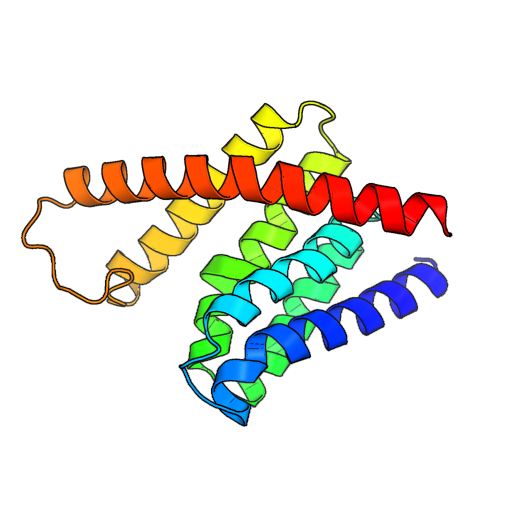6 3.525 17.681 1.00 96.00 91 TYR A O 1
ATOM 709 N N . ILE A 1 92 ? 0.257 4.142 15.585 1.00 95.69 92 ILE A N 1
ATOM 710 C CA . ILE A 1 92 ? 0.832 5.487 15.653 1.00 95.69 92 ILE A CA 1
ATOM 711 C C . ILE A 1 92 ? -0.217 6.516 15.221 1.00 95.69 92 ILE A C 1
ATOM 713 O O . ILE A 1 92 ? -0.710 6.506 14.093 1.00 95.69 92 ILE A O 1
ATOM 717 N N . GLU A 1 93 ? -0.500 7.477 16.099 1.00 89.81 93 GLU A N 1
ATOM 718 C CA . GLU A 1 93 ? -1.478 8.548 15.845 1.00 89.81 93 GLU A CA 1
ATOM 719 C C . GLU A 1 93 ? -0.953 9.628 14.880 1.00 89.81 93 GLU A C 1
ATOM 721 O O . GLU A 1 93 ? -1.715 10.307 14.189 1.00 89.81 93 GLU A O 1
ATOM 726 N N . LYS A 1 94 ? 0.373 9.799 14.802 1.00 93.12 94 LYS A N 1
ATOM 727 C CA . LYS A 1 94 ? 1.016 10.846 13.997 1.00 93.12 94 LYS A CA 1
ATOM 728 C C . LYS A 1 94 ? 0.952 10.524 12.499 1.00 93.12 94 LYS A C 1
ATOM 730 O O . LYS A 1 94 ? 1.798 9.811 11.965 1.00 93.12 94 LYS A O 1
ATOM 735 N N . SER A 1 95 ? 0.014 11.161 11.797 1.00 90.69 95 SER A N 1
ATOM 736 C CA . SER A 1 95 ? -0.225 10.979 10.353 1.00 90.69 95 SER A CA 1
ATOM 737 C C . SER A 1 95 ? 1.026 11.145 9.467 1.00 90.69 95 SER A C 1
ATOM 739 O O . SER A 1 95 ? 1.215 10.385 8.517 1.00 90.69 95 SER A O 1
ATOM 741 N N . ILE A 1 96 ? 1.918 12.090 9.790 1.00 93.75 96 ILE A N 1
ATOM 742 C CA . ILE A 1 96 ? 3.163 12.311 9.029 1.00 93.75 96 ILE A CA 1
ATOM 743 C C . ILE A 1 96 ? 4.106 11.108 9.148 1.00 93.75 96 ILE A C 1
ATOM 745 O O . ILE A 1 96 ? 4.651 10.657 8.144 1.00 93.75 96 ILE A O 1
ATOM 749 N N . VAL A 1 97 ? 4.259 10.555 10.355 1.00 95.94 97 VAL A N 1
ATOM 750 C CA . VAL A 1 97 ? 5.125 9.392 10.606 1.00 95.94 97 VAL A CA 1
ATOM 751 C C . VAL A 1 97 ? 4.625 8.182 9.818 1.00 95.94 97 VAL A C 1
ATOM 753 O O . VAL A 1 97 ? 5.418 7.494 9.183 1.00 95.94 97 VAL A O 1
ATOM 756 N N . ASN A 1 98 ? 3.307 7.982 9.775 1.00 96.00 98 ASN A N 1
ATOM 757 C CA . ASN A 1 98 ? 2.689 6.896 9.011 1.00 96.00 98 ASN A CA 1
ATOM 758 C C . ASN A 1 98 ? 2.990 7.023 7.513 1.00 96.00 98 ASN A C 1
ATOM 760 O O . ASN A 1 98 ? 3.398 6.050 6.884 1.00 96.00 98 ASN A O 1
ATOM 764 N N . GLY A 1 99 ? 2.873 8.235 6.956 1.00 96.06 99 GLY A N 1
ATOM 765 C CA . GLY A 1 99 ? 3.237 8.504 5.562 1.00 96.06 99 GLY A CA 1
ATOM 766 C C . GLY A 1 99 ? 4.715 8.235 5.260 1.00 96.06 99 GLY A C 1
ATOM 767 O O . GLY A 1 99 ? 5.019 7.655 4.221 1.00 96.06 99 GLY A O 1
ATOM 768 N N . ILE A 1 100 ? 5.624 8.576 6.182 1.00 97.38 100 ILE A N 1
ATOM 769 C CA . ILE A 1 100 ? 7.062 8.281 6.044 1.00 97.38 100 ILE A CA 1
ATOM 770 C C . ILE A 1 100 ? 7.315 6.768 6.057 1.00 97.38 100 ILE A C 1
ATOM 772 O O . ILE A 1 100 ? 8.017 6.269 5.182 1.00 97.38 100 ILE A O 1
ATOM 776 N N . ILE A 1 101 ? 6.712 6.028 6.995 1.00 97.56 101 ILE A N 1
ATOM 777 C CA . ILE A 1 101 ? 6.834 4.561 7.069 1.00 97.56 101 ILE A CA 1
ATOM 778 C C . ILE A 1 101 ? 6.346 3.916 5.767 1.00 97.56 101 ILE A C 1
ATOM 780 O O . ILE A 1 101 ? 7.059 3.104 5.178 1.00 97.56 101 ILE A O 1
ATOM 784 N N . GLY A 1 102 ? 5.161 4.311 5.289 1.00 97.25 102 GLY A N 1
ATOM 785 C CA . GLY A 1 102 ? 4.628 3.829 4.015 1.00 97.25 102 GLY A CA 1
ATOM 786 C C . GLY A 1 102 ? 5.530 4.189 2.834 1.00 97.25 102 GLY A C 1
ATOM 787 O O . GLY A 1 102 ? 5.738 3.367 1.949 1.00 97.25 102 GLY A O 1
ATOM 788 N N . GLY A 1 103 ? 6.115 5.389 2.826 1.00 97.38 103 GLY A N 1
ATOM 789 C CA . GLY A 1 103 ? 7.048 5.823 1.786 1.00 97.38 103 GLY A CA 1
ATOM 790 C C . GLY A 1 103 ? 8.351 5.022 1.772 1.00 97.38 103 GLY A C 1
ATOM 791 O O . GLY A 1 103 ? 8.809 4.638 0.699 1.00 97.38 103 GLY A O 1
ATOM 792 N N . ILE A 1 104 ? 8.917 4.695 2.938 1.00 97.75 104 ILE A N 1
ATOM 793 C CA . ILE A 1 104 ? 10.101 3.825 3.046 1.00 97.75 104 ILE A CA 1
ATOM 794 C C . ILE A 1 104 ? 9.778 2.420 2.524 1.00 97.75 104 ILE A C 1
ATOM 796 O O . ILE A 1 104 ? 10.526 1.878 1.714 1.00 97.75 104 ILE A O 1
ATOM 800 N N . ILE A 1 105 ? 8.642 1.846 2.934 1.00 97.94 105 ILE A N 1
ATOM 801 C CA . ILE A 1 105 ? 8.218 0.511 2.489 1.00 97.94 105 ILE A CA 1
ATOM 802 C C . ILE A 1 105 ? 7.970 0.485 0.977 1.00 97.94 105 ILE A C 1
ATOM 804 O O . ILE A 1 105 ? 8.418 -0.443 0.303 1.00 97.94 105 ILE A O 1
ATOM 808 N N . LEU A 1 106 ? 7.318 1.513 0.429 1.00 97.44 106 LEU A N 1
ATOM 809 C CA . LEU A 1 106 ? 7.121 1.638 -1.013 1.00 97.44 106 LEU A CA 1
ATOM 810 C C . LEU A 1 106 ? 8.459 1.797 -1.743 1.00 97.44 106 LEU A C 1
ATOM 812 O O . LEU A 1 106 ? 8.675 1.130 -2.744 1.00 97.44 106 LEU A O 1
ATOM 816 N N . THR A 1 107 ? 9.394 2.585 -1.209 1.00 96.88 107 THR A N 1
ATOM 817 C CA . THR A 1 107 ? 10.739 2.736 -1.792 1.00 96.88 107 THR A CA 1
ATOM 818 C C . THR A 1 107 ? 11.454 1.392 -1.884 1.00 96.88 107 THR A C 1
ATOM 820 O O . THR A 1 107 ? 11.995 1.057 -2.937 1.00 96.88 107 THR A O 1
ATOM 823 N N . ILE A 1 108 ? 11.432 0.599 -0.808 1.00 96.56 108 ILE A N 1
ATOM 824 C CA . ILE A 1 108 ? 12.019 -0.748 -0.788 1.00 96.56 108 ILE A CA 1
ATOM 825 C C . ILE A 1 108 ? 11.326 -1.636 -1.826 1.00 96.56 108 ILE A C 1
ATOM 827 O O . ILE A 1 108 ? 11.994 -2.300 -2.614 1.00 96.56 108 ILE A O 1
ATOM 831 N N . SER A 1 109 ? 9.994 -1.607 -1.867 1.00 96.00 109 SER A N 1
ATOM 832 C CA . SER A 1 109 ? 9.200 -2.452 -2.764 1.00 96.00 109 SER A CA 1
ATOM 833 C C . SER A 1 109 ? 9.443 -2.120 -4.241 1.00 96.00 109 SER A C 1
ATOM 835 O O . SER A 1 109 ? 9.711 -3.018 -5.037 1.00 96.00 109 SER A O 1
ATOM 837 N N . LEU A 1 110 ? 9.456 -0.833 -4.598 1.00 94.06 110 LEU A N 1
ATOM 838 C CA . LEU A 1 110 ? 9.796 -0.365 -5.943 1.00 94.06 110 LEU A CA 1
ATOM 839 C C . LEU A 1 110 ? 11.259 -0.665 -6.286 1.00 94.06 110 LEU A C 1
ATOM 841 O O . LEU A 1 110 ? 11.558 -1.056 -7.406 1.00 94.06 110 LEU A O 1
ATOM 845 N N . SER A 1 111 ? 12.181 -0.551 -5.329 1.00 93.00 111 SER A N 1
ATOM 846 C CA . SER A 1 111 ? 13.585 -0.915 -5.562 1.00 93.00 111 SER A CA 1
ATOM 847 C C . SER A 1 111 ? 13.734 -2.402 -5.893 1.00 93.00 111 SER A C 1
ATOM 849 O O . SER A 1 111 ? 14.501 -2.749 -6.786 1.00 93.00 111 SER A O 1
ATOM 851 N N . ILE A 1 112 ? 12.973 -3.279 -5.230 1.00 92.94 112 ILE A N 1
ATOM 852 C CA . ILE A 1 112 ? 12.932 -4.709 -5.562 1.00 92.94 112 ILE A CA 1
ATOM 853 C C . ILE A 1 112 ? 12.387 -4.905 -6.985 1.00 92.94 112 ILE A C 1
ATOM 855 O O . ILE A 1 112 ? 13.006 -5.610 -7.780 1.00 92.94 112 ILE A O 1
ATOM 859 N N . MET A 1 113 ? 11.280 -4.248 -7.346 1.00 91.69 113 MET A N 1
ATOM 860 C CA . MET A 1 113 ? 10.733 -4.327 -8.709 1.00 91.69 113 MET A CA 1
ATOM 861 C C . MET A 1 113 ? 11.741 -3.881 -9.778 1.00 91.69 113 MET A C 1
ATOM 863 O O . MET A 1 113 ? 11.935 -4.595 -10.760 1.00 91.69 113 MET A O 1
ATOM 867 N N . THR A 1 114 ? 12.415 -2.747 -9.574 1.00 89.94 114 THR A N 1
ATOM 868 C CA . THR A 1 114 ? 13.362 -2.193 -10.553 1.00 89.94 114 THR A CA 1
ATOM 869 C C . THR A 1 114 ? 14.650 -3.006 -10.633 1.00 89.94 114 THR A C 1
ATOM 871 O O . THR A 1 114 ? 15.062 -3.399 -11.719 1.00 89.94 114 THR A O 1
ATOM 874 N N . PHE A 1 115 ? 15.311 -3.256 -9.499 1.00 88.38 115 PHE A N 1
ATOM 875 C CA . PHE A 1 115 ? 16.682 -3.779 -9.493 1.00 88.38 115 PHE A CA 1
ATOM 876 C C . PHE A 1 115 ? 16.763 -5.304 -9.414 1.00 88.38 115 PHE A C 1
ATOM 878 O O . PHE A 1 115 ? 17.768 -5.866 -9.839 1.00 88.38 115 PHE A O 1
ATOM 885 N N . VAL A 1 116 ? 15.741 -5.978 -8.874 1.00 90.12 116 VAL A N 1
ATOM 886 C CA . VAL A 1 116 ? 15.716 -7.450 -8.781 1.00 90.12 116 VAL A CA 1
ATOM 887 C C . VAL A 1 116 ? 14.924 -8.045 -9.938 1.00 90.12 116 VAL A C 1
ATOM 889 O O . VAL A 1 116 ? 15.403 -8.965 -10.593 1.00 90.12 116 VAL A O 1
ATOM 892 N N . PHE A 1 117 ? 13.729 -7.515 -10.210 1.00 87.44 117 PHE A N 1
ATOM 893 C CA . PHE A 1 117 ? 12.858 -8.037 -11.269 1.00 87.44 117 PHE A CA 1
ATOM 894 C C . PHE A 1 117 ? 13.046 -7.354 -12.631 1.00 87.44 117 PHE A C 1
ATOM 896 O O . PHE A 1 117 ? 12.487 -7.826 -13.618 1.00 87.44 117 PHE A O 1
ATOM 903 N N . GLY A 1 118 ? 13.823 -6.269 -12.710 1.00 84.75 118 GLY A N 1
ATOM 904 C CA . GLY A 1 118 ? 14.088 -5.563 -13.968 1.00 84.75 118 GLY A CA 1
ATOM 905 C C . GLY A 1 118 ? 12.873 -4.820 -14.537 1.00 84.75 118 GLY A C 1
ATOM 906 O O . GLY A 1 118 ? 12.847 -4.510 -15.727 1.00 84.75 118 GLY A O 1
ATOM 907 N N . ILE A 1 119 ? 11.847 -4.551 -13.722 1.00 85.25 119 ILE A N 1
ATOM 908 C CA . ILE A 1 119 ? 10.628 -3.871 -14.169 1.00 85.25 119 ILE A CA 1
ATOM 909 C C . ILE A 1 119 ? 10.873 -2.360 -14.171 1.00 85.25 119 ILE A C 1
ATOM 911 O O . ILE A 1 119 ? 11.040 -1.739 -13.122 1.00 85.25 119 ILE A O 1
ATOM 915 N N . ASN A 1 120 ? 10.847 -1.748 -15.357 1.00 80.31 120 ASN A N 1
ATOM 916 C CA . ASN A 1 120 ? 11.007 -0.303 -15.517 1.00 80.31 120 ASN A CA 1
ATOM 917 C C . ASN A 1 120 ? 9.735 0.454 -15.111 1.00 80.31 120 ASN A C 1
ATOM 919 O O . ASN A 1 120 ? 8.851 0.717 -15.923 1.00 80.31 120 ASN A O 1
ATOM 923 N N . ILE A 1 121 ? 9.681 0.868 -13.849 1.00 74.62 121 ILE A N 1
ATOM 924 C CA . ILE A 1 121 ? 8.515 1.520 -13.226 1.00 74.62 121 ILE A CA 1
ATOM 925 C C . ILE A 1 121 ? 8.174 2.866 -13.883 1.00 74.62 121 ILE A C 1
ATOM 927 O O . ILE A 1 121 ? 7.015 3.258 -13.953 1.00 74.62 121 ILE A O 1
ATOM 931 N N . PHE A 1 122 ? 9.177 3.568 -14.411 1.00 69.88 122 PHE A N 1
ATOM 932 C CA . PHE A 1 122 ? 8.981 4.839 -15.109 1.00 69.88 122 PHE A CA 1
ATOM 933 C C . PHE A 1 122 ? 8.788 4.692 -16.628 1.00 69.88 122 PHE A C 1
ATOM 935 O O . PHE A 1 122 ? 8.796 5.692 -17.344 1.00 69.88 122 PHE A O 1
ATOM 942 N N . GLY A 1 123 ? 8.661 3.463 -17.144 1.00 66.00 123 GLY A N 1
ATOM 943 C CA . GLY A 1 123 ? 8.411 3.185 -18.565 1.00 66.00 123 GLY A CA 1
ATOM 944 C C . GLY A 1 123 ? 9.572 3.501 -19.517 1.00 66.00 123 GLY A C 1
ATOM 945 O O . GLY A 1 123 ? 9.497 3.174 -20.698 1.00 66.00 123 GLY A O 1
ATOM 946 N N . LYS A 1 124 ? 10.658 4.107 -19.027 1.00 64.50 124 LYS A N 1
ATOM 947 C CA . LYS A 1 124 ? 11.867 4.394 -19.799 1.00 64.50 124 LYS A CA 1
ATOM 948 C C . LYS A 1 124 ? 13.101 4.004 -19.002 1.00 64.50 124 LYS A C 1
ATOM 950 O O . LYS A 1 124 ? 13.181 4.282 -17.806 1.00 64.50 124 LYS A O 1
ATOM 955 N N . GLU A 1 125 ? 14.067 3.394 -19.680 1.00 62.41 125 GLU A N 1
ATOM 956 C CA . GLU A 1 125 ? 15.386 3.156 -19.107 1.00 62.41 125 GLU A CA 1
ATOM 957 C C . GLU A 1 125 ? 16.071 4.498 -18.882 1.00 62.41 125 GLU A C 1
ATOM 959 O O . GLU A 1 125 ? 16.427 5.220 -19.818 1.00 62.41 125 GLU A O 1
ATOM 964 N N . PHE A 1 126 ? 16.219 4.862 -17.616 1.00 62.50 126 PHE A N 1
ATOM 965 C CA . PHE A 1 126 ? 17.032 5.999 -17.249 1.00 62.50 126 PHE A CA 1
ATOM 966 C C . PHE A 1 126 ? 18.486 5.556 -17.150 1.00 62.50 126 PHE A C 1
ATOM 968 O O . PHE A 1 126 ? 18.840 4.744 -16.300 1.00 62.50 126 PHE A O 1
ATOM 975 N N . SER A 1 127 ? 19.359 6.170 -17.944 1.00 68.00 127 SER A N 1
ATOM 976 C CA . SER A 1 127 ? 20.814 5.983 -17.870 1.00 68.00 127 SER A CA 1
ATOM 977 C C . SER A 1 127 ? 21.452 6.661 -16.642 1.00 68.00 127 SER A C 1
ATOM 979 O O . SER A 1 127 ? 22.632 7.011 -16.662 1.00 68.00 127 SER A O 1
ATOM 981 N N . PHE A 1 128 ? 20.674 6.926 -15.588 1.00 73.00 128 PHE A N 1
ATOM 982 C CA . PHE A 1 128 ? 21.171 7.532 -14.356 1.00 73.00 128 PHE A CA 1
ATOM 983 C C . PHE A 1 128 ? 21.882 6.498 -13.487 1.00 73.00 128 PHE A C 1
ATOM 985 O O . PHE A 1 128 ? 21.518 5.324 -13.474 1.00 73.00 128 PHE A O 1
ATOM 992 N N . GLN A 1 129 ? 22.845 6.963 -12.689 1.00 84.12 129 GLN A N 1
ATOM 993 C CA . GLN A 1 129 ? 23.461 6.152 -11.641 1.00 84.12 129 GLN A CA 1
ATOM 994 C C . GLN A 1 129 ? 22.394 5.634 -10.662 1.00 84.12 129 GLN A C 1
ATOM 996 O O . GLN A 1 129 ? 21.462 6.360 -10.310 1.00 84.12 129 GLN A O 1
ATOM 1001 N N . VAL A 1 130 ? 22.572 4.404 -10.169 1.00 84.94 130 VAL A N 1
ATOM 1002 C CA . VAL A 1 130 ? 21.645 3.719 -9.242 1.00 84.94 130 VAL A CA 1
ATOM 1003 C C . VAL A 1 130 ? 21.265 4.598 -8.045 1.00 84.94 130 VAL A C 1
ATOM 1005 O O . VAL A 1 130 ? 20.099 4.666 -7.662 1.00 84.94 130 VAL A O 1
ATOM 1008 N N . LEU A 1 131 ? 22.231 5.338 -7.494 1.00 86.38 131 LEU A N 1
ATOM 1009 C CA . LEU A 1 131 ? 22.016 6.220 -6.346 1.00 86.38 131 LEU A CA 1
ATOM 1010 C C . LEU A 1 131 ? 21.038 7.367 -6.655 1.00 86.38 131 LEU A C 1
ATOM 1012 O O . LEU A 1 131 ? 20.193 7.698 -5.828 1.00 86.38 131 LEU A O 1
ATOM 1016 N N . VAL A 1 132 ? 21.095 7.932 -7.863 1.00 87.81 132 VAL A N 1
ATOM 1017 C CA . VAL A 1 132 ? 20.173 8.992 -8.302 1.00 87.81 132 VAL A CA 1
ATOM 1018 C C . VAL A 1 132 ? 18.760 8.433 -8.478 1.00 87.81 132 VAL A C 1
ATOM 1020 O O . VAL A 1 132 ? 17.796 9.057 -8.035 1.00 87.81 132 VAL A O 1
ATOM 1023 N N . GLN A 1 133 ? 18.629 7.234 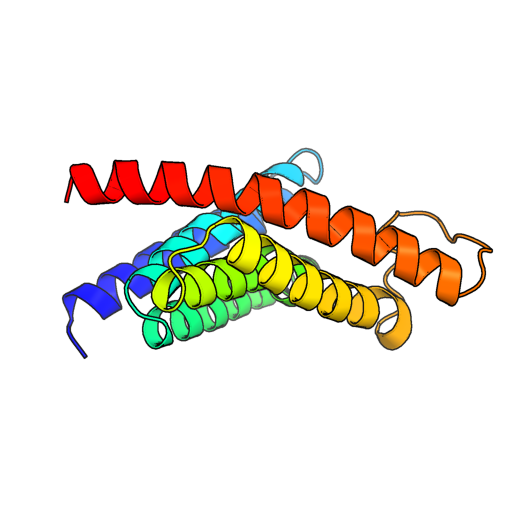-9.054 1.0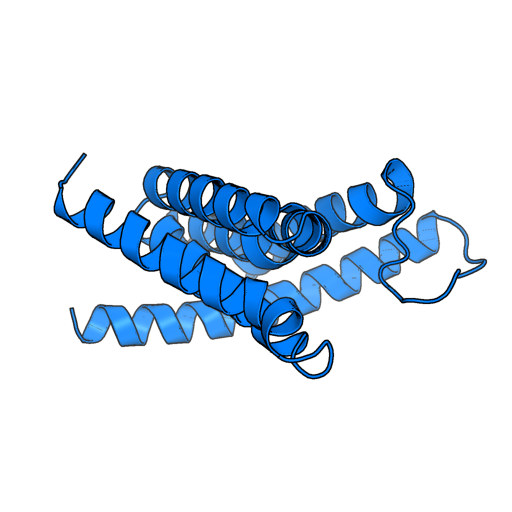0 87.88 133 GLN A N 1
ATOM 1024 C CA . GLN A 1 133 ? 17.332 6.566 -9.202 1.00 87.88 133 GLN A CA 1
ATOM 1025 C C . GLN A 1 133 ? 16.681 6.285 -7.840 1.00 87.88 133 GLN A C 1
ATOM 1027 O O . GLN A 1 133 ? 15.496 6.563 -7.654 1.00 87.88 133 GLN A O 1
ATOM 1032 N N . LEU A 1 134 ? 17.462 5.806 -6.866 1.00 90.25 134 LEU A N 1
ATOM 1033 C CA . LEU A 1 134 ? 16.994 5.565 -5.499 1.00 90.25 134 LEU A CA 1
ATOM 1034 C C . LEU A 1 134 ? 16.500 6.845 -4.817 1.00 90.25 134 LEU A C 1
ATOM 1036 O O . LEU A 1 134 ? 15.446 6.827 -4.181 1.00 90.25 134 LEU A O 1
ATOM 1040 N N . ILE A 1 135 ? 17.215 7.964 -4.968 1.00 92.25 135 ILE A N 1
ATOM 1041 C CA . ILE A 1 135 ? 16.792 9.255 -4.402 1.00 92.25 135 ILE A CA 1
ATOM 1042 C C . ILE A 1 135 ? 15.449 9.689 -4.998 1.00 92.25 135 ILE A C 1
ATOM 1044 O O . ILE A 1 135 ? 14.536 10.049 -4.253 1.00 92.25 135 ILE A O 1
ATOM 1048 N N . ILE A 1 136 ? 15.300 9.608 -6.324 1.00 91.50 136 ILE A N 1
ATOM 1049 C CA . ILE A 1 136 ? 14.057 9.977 -7.016 1.00 91.50 136 ILE A CA 1
ATOM 1050 C C . ILE A 1 136 ? 12.895 9.091 -6.549 1.00 91.50 136 ILE A C 1
ATOM 1052 O O . ILE A 1 136 ? 11.839 9.612 -6.181 1.00 91.50 136 ILE A O 1
ATOM 1056 N N . LEU A 1 137 ? 13.100 7.769 -6.499 1.00 92.44 137 LEU A N 1
ATOM 1057 C CA . LEU A 1 137 ? 12.103 6.813 -6.007 1.00 92.44 137 LEU A CA 1
ATOM 1058 C C . LEU A 1 137 ? 11.697 7.109 -4.564 1.00 92.44 137 LEU A C 1
ATOM 1060 O O . LEU A 1 137 ? 10.511 7.057 -4.241 1.00 92.44 137 LEU A O 1
ATOM 1064 N N . THR A 1 138 ? 12.660 7.456 -3.712 1.00 94.75 138 THR A N 1
ATOM 1065 C CA . THR A 1 138 ? 12.407 7.774 -2.302 1.00 94.75 138 THR A CA 1
ATOM 1066 C C . THR A 1 138 ? 11.551 9.029 -2.167 1.00 94.75 138 THR A C 1
ATOM 1068 O O . THR A 1 138 ? 10.539 9.017 -1.467 1.00 94.75 138 THR A O 1
ATOM 1071 N N . ILE A 1 139 ? 11.914 10.109 -2.869 1.00 95.94 139 ILE A N 1
ATOM 1072 C CA . ILE A 1 139 ? 11.170 11.377 -2.834 1.00 95.94 139 ILE A CA 1
ATOM 1073 C C . ILE A 1 139 ? 9.741 11.169 -3.344 1.00 95.94 139 ILE A C 1
ATOM 1075 O O . ILE A 1 139 ? 8.786 11.589 -2.685 1.00 95.94 139 ILE A O 1
ATOM 1079 N N . PHE A 1 140 ? 9.592 10.477 -4.478 1.00 94.62 140 PHE A N 1
ATOM 1080 C CA . PHE A 1 140 ? 8.287 10.142 -5.040 1.00 94.62 140 PHE A CA 1
ATOM 1081 C C . PHE A 1 140 ? 7.443 9.328 -4.053 1.00 94.62 140 PHE A C 1
ATOM 1083 O O . PHE A 1 140 ? 6.308 9.701 -3.757 1.00 94.62 140 PHE A O 1
ATOM 1090 N N . SER A 1 141 ? 8.014 8.262 -3.489 1.00 96.56 141 SER A N 1
ATOM 1091 C CA . SER A 1 141 ? 7.312 7.356 -2.576 1.00 96.56 141 SER A CA 1
ATOM 1092 C C . SER A 1 141 ? 6.870 8.051 -1.291 1.00 96.56 141 SER A C 1
ATOM 1094 O O . SER A 1 141 ? 5.749 7.841 -0.829 1.00 96.56 141 SER A O 1
ATOM 1096 N N . LEU A 1 142 ? 7.720 8.909 -0.717 1.00 97.31 142 LEU A N 1
ATOM 1097 C CA . LEU A 1 142 ? 7.379 9.699 0.466 1.00 97.31 142 LEU A CA 1
ATOM 1098 C C . LEU A 1 142 ? 6.227 10.660 0.174 1.00 97.31 142 LEU A C 1
ATOM 1100 O O . LEU A 1 142 ? 5.252 10.697 0.925 1.00 97.31 142 LEU A O 1
ATOM 1104 N N . PHE A 1 143 ? 6.316 11.415 -0.922 1.00 97.12 143 PHE A N 1
ATOM 1105 C CA . PHE A 1 143 ? 5.279 12.375 -1.290 1.00 97.12 143 PHE A CA 1
ATOM 1106 C C . PHE A 1 143 ? 3.941 11.680 -1.566 1.00 97.12 143 PHE A C 1
ATOM 1108 O O . PHE A 1 143 ? 2.906 12.077 -1.022 1.00 97.12 143 PHE A O 1
ATOM 1115 N N . TYR A 1 144 ? 3.980 10.590 -2.335 1.00 96.56 144 TYR A N 1
ATOM 1116 C CA . TYR A 1 144 ? 2.822 9.756 -2.629 1.00 96.56 144 TYR A CA 1
ATOM 1117 C C . TYR A 1 144 ? 2.169 9.223 -1.348 1.00 96.56 144 TYR A C 1
ATOM 1119 O O . TYR A 1 144 ? 0.985 9.469 -1.113 1.00 96.56 144 TYR A O 1
ATOM 1127 N N . CYS A 1 145 ? 2.933 8.569 -0.467 1.00 97.75 145 CYS A N 1
ATOM 1128 C CA . CYS A 1 145 ? 2.395 7.977 0.757 1.00 97.75 145 CYS A CA 1
ATOM 1129 C C . CYS A 1 145 ? 1.879 9.023 1.755 1.00 97.75 145 CYS A C 1
ATOM 1131 O O . CYS A 1 145 ? 0.907 8.753 2.459 1.00 97.75 145 CYS A O 1
ATOM 1133 N N . LEU A 1 146 ? 2.453 10.230 1.805 1.00 97.50 146 LEU A N 1
ATOM 1134 C CA . LEU A 1 146 ? 1.928 11.322 2.635 1.00 97.50 146 LEU A CA 1
ATOM 1135 C C . LEU A 1 146 ? 0.535 11.774 2.178 1.00 97.50 146 LEU A C 1
ATOM 1137 O O . LEU A 1 146 ? -0.365 11.938 3.008 1.00 97.50 146 LEU A O 1
ATOM 1141 N N . ILE A 1 147 ? 0.343 11.961 0.870 1.00 97.06 147 ILE A N 1
ATOM 1142 C CA . ILE A 1 147 ? -0.956 12.345 0.299 1.00 97.06 147 ILE A CA 1
ATOM 1143 C C . ILE A 1 147 ? -1.951 11.197 0.451 1.00 97.06 147 ILE A C 1
ATOM 1145 O O . ILE A 1 147 ? -3.057 11.387 0.965 1.00 97.06 147 ILE A O 1
ATOM 1149 N N . TYR A 1 148 ? -1.537 9.994 0.063 1.00 97.62 148 TYR A N 1
ATOM 1150 C CA . TYR A 1 148 ? -2.380 8.810 0.089 1.00 97.62 148 TYR A CA 1
ATOM 1151 C C . TYR A 1 148 ? -2.819 8.450 1.514 1.00 97.62 148 TYR A C 1
ATOM 1153 O O . TYR A 1 148 ? -3.971 8.072 1.732 1.00 97.62 148 TYR A O 1
ATOM 1161 N N . ASN A 1 149 ? -1.958 8.650 2.519 1.00 97.62 149 ASN A N 1
ATOM 1162 C CA . ASN A 1 149 ? -2.323 8.456 3.920 1.00 97.62 149 ASN A CA 1
ATOM 1163 C C . ASN A 1 149 ? -3.403 9.444 4.383 1.00 97.62 149 ASN A C 1
ATOM 1165 O O . ASN A 1 149 ? -4.323 9.045 5.098 1.00 97.62 149 ASN A O 1
ATOM 1169 N N . LYS A 1 150 ? -3.327 10.723 3.988 1.00 96.50 150 LYS A N 1
ATOM 1170 C CA . LYS A 1 150 ? -4.376 11.710 4.308 1.00 96.50 150 LYS A CA 1
ATOM 1171 C C . LYS A 1 150 ? -5.709 11.319 3.675 1.00 96.50 150 LYS A C 1
ATOM 1173 O O . LYS A 1 150 ? -6.734 11.332 4.355 1.00 96.50 150 LYS A O 1
ATOM 1178 N N . PHE A 1 151 ? -5.680 10.919 2.406 1.00 96.62 151 PHE A N 1
ATOM 1179 C CA . PHE A 1 151 ? -6.871 10.468 1.693 1.00 96.62 151 PHE A CA 1
ATOM 1180 C C . PHE A 1 151 ? -7.481 9.206 2.325 1.00 96.62 151 PHE A C 1
ATOM 1182 O O . PHE A 1 151 ? -8.671 9.175 2.632 1.00 96.62 151 PHE A O 1
ATOM 1189 N N . SER A 1 152 ? -6.658 8.201 2.624 1.00 96.69 152 SER A N 1
ATOM 1190 C CA . SER A 1 152 ? -7.097 6.950 3.257 1.00 96.69 152 SER A CA 1
ATOM 1191 C C . SER A 1 152 ? -7.670 7.176 4.660 1.00 96.69 152 SER A C 1
ATOM 1193 O O . SER A 1 152 ? -8.685 6.583 5.023 1.00 96.69 152 SER A O 1
ATOM 1195 N N . ASN A 1 153 ? -7.067 8.085 5.436 1.00 96.00 153 ASN A N 1
ATOM 1196 C CA . ASN A 1 153 ? -7.591 8.523 6.729 1.00 96.00 153 ASN A CA 1
ATOM 1197 C C . ASN A 1 153 ? -8.994 9.132 6.603 1.00 96.00 153 ASN A C 1
ATOM 1199 O O . ASN A 1 153 ? -9.892 8.767 7.361 1.00 96.00 153 ASN A O 1
ATOM 1203 N N . PHE A 1 154 ? -9.188 10.032 5.637 1.00 95.62 154 PHE A N 1
ATOM 1204 C CA . PHE A 1 154 ? -10.483 10.659 5.378 1.00 95.62 154 PHE A CA 1
ATOM 1205 C C . PHE A 1 154 ? -11.564 9.626 5.034 1.00 95.62 154 PHE A C 1
ATOM 1207 O O . PHE A 1 154 ? -12.653 9.657 5.609 1.00 95.62 154 PHE A O 1
ATOM 1214 N N . VAL A 1 155 ? -11.252 8.678 4.143 1.00 95.38 155 VAL A N 1
ATOM 1215 C CA . VAL A 1 155 ? -12.184 7.605 3.764 1.00 95.38 155 VAL A CA 1
ATOM 1216 C C . VAL A 1 155 ? -12.523 6.720 4.966 1.00 95.38 155 VAL A C 1
ATOM 1218 O O . VAL A 1 155 ? -13.696 6.435 5.205 1.00 95.38 155 VAL A O 1
ATOM 1221 N N . PHE A 1 156 ? -11.522 6.324 5.756 1.00 95.25 156 PHE A N 1
ATOM 1222 C CA . PHE A 1 156 ? -11.726 5.489 6.940 1.00 95.25 156 PHE A CA 1
ATOM 1223 C C . PHE A 1 156 ? -12.640 6.154 7.971 1.00 95.25 156 PHE A C 1
ATOM 1225 O O . PHE A 1 156 ? -13.581 5.516 8.440 1.00 95.25 156 PHE A O 1
ATOM 1232 N N . ASN A 1 157 ? -12.405 7.431 8.283 1.00 93.44 157 ASN A N 1
ATOM 1233 C CA . ASN A 1 157 ? -13.215 8.161 9.256 1.00 93.44 157 ASN A CA 1
ATOM 1234 C C . ASN A 1 157 ? -14.679 8.250 8.803 1.00 93.44 157 ASN A C 1
ATOM 1236 O O . ASN A 1 157 ? -15.571 7.920 9.577 1.00 93.44 157 ASN A O 1
ATOM 1240 N N . LYS A 1 158 ? -14.930 8.560 7.522 1.00 92.25 158 LYS A N 1
ATOM 1241 C CA . LYS A 1 158 ? -16.297 8.601 6.974 1.00 92.25 158 LYS A CA 1
ATOM 1242 C C . LYS A 1 158 ? -17.026 7.260 7.006 1.00 92.25 158 LYS A C 1
ATOM 1244 O O . LYS A 1 158 ? -18.247 7.234 7.138 1.00 92.25 158 LYS A O 1
ATOM 1249 N N . ILE A 1 159 ? -16.309 6.153 6.823 1.00 88.62 159 ILE A N 1
ATOM 1250 C CA . ILE A 1 159 ? -16.904 4.815 6.923 1.00 88.62 159 ILE A CA 1
ATOM 1251 C C . ILE A 1 159 ? -17.204 4.493 8.386 1.00 88.62 159 ILE A C 1
ATOM 1253 O O . ILE A 1 159 ? -18.264 3.952 8.683 1.00 88.62 159 ILE A O 1
ATOM 1257 N N . ASN A 1 160 ? -16.291 4.835 9.296 1.00 84.25 160 ASN A N 1
ATOM 1258 C CA . ASN A 1 160 ? -16.434 4.518 10.710 1.00 84.25 160 ASN A CA 1
ATOM 1259 C C . ASN A 1 160 ? -17.508 5.364 11.412 1.00 84.25 160 ASN A C 1
ATOM 1261 O O . ASN A 1 160 ? -18.129 4.871 12.336 1.00 84.25 160 ASN A O 1
ATOM 1265 N N . GLU A 1 161 ? -17.772 6.592 10.959 1.00 75.00 161 GLU A N 1
ATOM 1266 C CA . GLU A 1 161 ? -18.898 7.415 11.439 1.00 75.00 161 GLU A CA 1
ATOM 1267 C C . GLU A 1 161 ? -20.276 6.812 11.118 1.00 75.00 161 GLU A C 1
ATOM 1269 O O . GLU A 1 161 ? -21.263 7.140 11.770 1.00 75.00 161 GLU A O 1
ATOM 1274 N N . LYS A 1 162 ? -20.362 5.952 10.095 1.00 65.12 162 LYS A N 1
ATOM 1275 C CA . LYS A 1 162 ? -21.614 5.325 9.641 1.00 65.12 162 LYS A CA 1
ATOM 1276 C C . LYS A 1 162 ? -21.818 3.897 10.160 1.00 65.12 162 LYS A C 1
ATOM 1278 O O . LYS A 1 162 ? -22.857 3.310 9.858 1.00 65.12 162 LYS A O 1
ATOM 1283 N N . MET A 1 163 ? -20.832 3.327 10.855 1.00 60.03 163 MET A N 1
ATOM 1284 C CA . MET A 1 163 ? -20.858 1.964 11.407 1.00 60.03 163 MET A CA 1
ATOM 1285 C C . MET A 1 163 ? -21.069 1.984 12.913 1.00 60.03 163 MET A C 1
ATOM 1287 O O . MET A 1 163 ? -21.759 1.058 13.390 1.00 60.03 163 MET A O 1
#

Radius of gyration: 15.61 Å; chains: 1; bounding box: 45×28×37 Å

pLDDT: mean 92.97, std 8.15, range [60.03, 98.69]

Foldseek 3Di:
DDPVLLVLLQVLLVVLLVQLCVCVVPHVVSNVSNLCSLLSLLLSCLVPLVSSVVSLVSSLVSNCVSPVVSSLCSVLPNSLLSNQLSNCVNPDVDLLVSLLRSLVSNLVSVCCCCPVVVHDPVPDDDPDDPVVVSVVSSVVSSVVSSVSSVVSVVVSVVVVVVD

Secondary structure (DSSP, 8-state):
--HHHHHHHHHHHHHHHHHHHHHHHT-GGGGGGGGGGHHHHHHHHHH-HHHHHHHHHHHHHHHHHH-HHHHHHIIIIIHHHHHHHHHHHHH---HHHHHHHHHHHHHHHHHHHHHTS---TTSS---S-HHHHHHHHHHHHHHHHHHHHHHHHHHHHHHHTT-